Protein AF-A0A498PMX8-F1 (afdb_monomer_lite)

Sequence (158 aa):
MANDIAVDIAVDIARYPTKHMASPCTANPELWFGYPDDDAGDGAAKARAYERSATEARIQCLRRCPLAQQRLCAQRAVKYREEYGVWAGVKLPGGQYRKRAQLAQAHEVLRRIAAGEINARQLPENADLLARSEHDATPVTALVVHLPSAHVGPRSAA

Radius of gyration: 21.98 Å; chains: 1; bounding box: 62×54×72 Å

pLDDT: mean 77.96, std 18.89, range [38.97, 98.69]

Foldseek 3Di:
DVVVVVVVVVVVCVVDVPPCPPQPCVVDVCLFFHDDPPDPDDPVVRVVVNVVSLLVVLLCLQPPPDLVVLLVQLVVCLVVVPQQGAGSSQGHPHPDPVCVVVNVVSNVVSVCSNVVVDHSCPPPVNVVSNVVCVVVDDDDPDDDDDDPDPPPDDDDDD

Structure (mmCIF, N/CA/C/O backbone):
data_AF-A0A498PMX8-F1
#
_entry.id   AF-A0A498PMX8-F1
#
loop_
_atom_site.group_PDB
_atom_site.id
_atom_site.type_symbol
_atom_site.label_atom_id
_atom_site.label_alt_id
_atom_site.label_comp_id
_atom_site.label_asym_id
_atom_site.label_entity_id
_atom_site.label_seq_id
_atom_site.pdbx_PDB_ins_code
_atom_site.Cartn_x
_atom_site.Cartn_y
_atom_site.Cartn_z
_atom_site.occupancy
_atom_site.B_iso_or_equi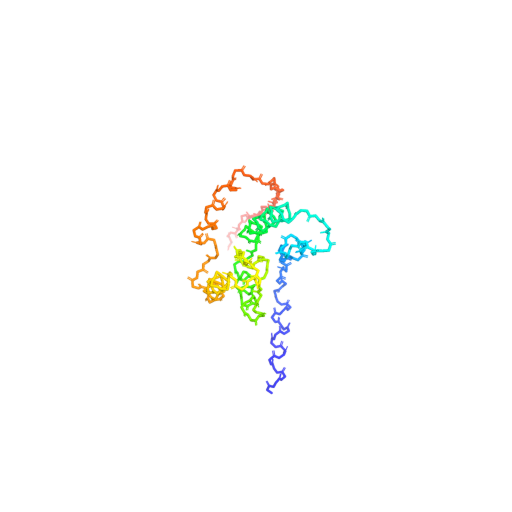v
_atom_site.auth_seq_id
_atom_site.auth_comp_id
_atom_site.auth_asym_id
_atom_site.auth_atom_id
_atom_site.pdbx_PDB_model_num
ATOM 1 N N . MET A 1 1 ? -21.638 -34.896 6.306 1.00 50.09 1 MET A N 1
ATOM 2 C CA . MET A 1 1 ? -20.460 -34.172 6.837 1.00 50.09 1 MET A CA 1
ATOM 3 C C . MET A 1 1 ? -20.085 -32.932 6.024 1.00 50.09 1 MET A C 1
ATOM 5 O O . MET A 1 1 ? -19.723 -31.946 6.637 1.00 50.09 1 MET A O 1
ATOM 9 N N . ALA A 1 2 ? -20.213 -32.910 4.687 1.00 43.31 2 ALA A N 1
ATOM 10 C CA . ALA A 1 2 ? -20.024 -31.674 3.900 1.00 43.31 2 ALA A CA 1
ATOM 11 C C . ALA A 1 2 ? -21.234 -30.709 3.930 1.00 43.31 2 ALA A C 1
ATOM 13 O O . ALA A 1 2 ? -21.091 -29.536 3.608 1.00 43.31 2 ALA A O 1
ATOM 14 N N . ASN A 1 3 ? -22.415 -31.200 4.329 1.00 42.25 3 ASN A N 1
ATOM 15 C CA . ASN A 1 3 ? -23.662 -30.430 4.310 1.00 42.25 3 ASN A CA 1
ATOM 16 C C . ASN A 1 3 ? -23.880 -29.570 5.570 1.00 42.25 3 ASN A C 1
ATOM 18 O O . ASN A 1 3 ? -24.542 -28.547 5.480 1.00 42.25 3 ASN A O 1
ATOM 22 N N . ASP A 1 4 ? -23.298 -29.944 6.716 1.00 38.97 4 ASP A N 1
ATOM 23 C CA . ASP A 1 4 ? -23.459 -29.206 7.983 1.00 38.97 4 ASP A CA 1
ATOM 24 C C . ASP A 1 4 ? -22.653 -27.899 8.012 1.00 38.97 4 ASP A C 1
ATOM 26 O O . ASP A 1 4 ? -23.139 -26.876 8.481 1.00 38.97 4 ASP A O 1
ATOM 30 N N . ILE A 1 5 ? -21.462 -27.884 7.399 1.00 49.38 5 ILE A N 1
ATOM 31 C CA . ILE A 1 5 ? -20.590 -26.695 7.345 1.00 49.38 5 ILE A CA 1
ATOM 32 C C . ILE A 1 5 ? -21.238 -25.564 6.526 1.00 49.38 5 ILE A C 1
ATOM 34 O O . ILE A 1 5 ? -21.093 -24.389 6.852 1.00 49.38 5 ILE A O 1
ATOM 38 N N . ALA A 1 6 ? -21.976 -25.907 5.466 1.00 45.31 6 ALA A N 1
ATOM 39 C CA . ALA A 1 6 ? -22.655 -24.926 4.620 1.00 45.31 6 ALA A CA 1
ATOM 40 C C . ALA A 1 6 ? -23.851 -24.265 5.329 1.00 45.31 6 ALA A C 1
ATOM 42 O O . ALA A 1 6 ? -24.141 -23.094 5.077 1.00 45.31 6 ALA A O 1
ATOM 43 N N . VAL A 1 7 ? -24.520 -24.996 6.226 1.00 53.09 7 VAL A N 1
ATOM 44 C CA . VAL A 1 7 ? -25.658 -24.484 7.000 1.00 53.09 7 VAL A CA 1
ATOM 45 C C . VAL A 1 7 ? -25.173 -23.573 8.130 1.00 53.09 7 VAL A C 1
ATOM 47 O O . VAL A 1 7 ? -25.731 -22.490 8.295 1.00 53.09 7 VAL A O 1
ATOM 50 N N . ASP A 1 8 ? -24.088 -23.929 8.825 1.00 43.44 8 ASP A N 1
ATOM 51 C CA . ASP A 1 8 ? -23.511 -23.079 9.880 1.00 43.44 8 ASP A CA 1
ATOM 52 C C . ASP A 1 8 ? -22.987 -21.734 9.338 1.00 43.44 8 ASP A C 1
ATOM 54 O O . ASP A 1 8 ? -23.242 -20.686 9.934 1.00 43.44 8 ASP A O 1
ATOM 58 N N . ILE A 1 9 ? -22.356 -21.719 8.154 1.00 50.38 9 ILE A N 1
ATOM 59 C CA . ILE A 1 9 ? -21.911 -20.470 7.501 1.00 50.38 9 ILE A CA 1
ATOM 60 C C . ILE A 1 9 ? -23.107 -19.575 7.131 1.00 50.38 9 ILE A C 1
ATOM 62 O O . ILE A 1 9 ? -23.042 -18.352 7.277 1.00 50.38 9 ILE A O 1
ATOM 66 N N . ALA A 1 10 ? -24.210 -20.161 6.660 1.00 45.12 10 ALA A N 1
ATOM 67 C CA . ALA A 1 10 ? -25.400 -19.406 6.272 1.00 45.12 10 ALA A CA 1
ATOM 68 C C . ALA A 1 10 ? -26.137 -18.801 7.483 1.00 45.12 10 ALA A C 1
ATOM 70 O O . ALA A 1 10 ? -26.661 -17.687 7.390 1.00 45.12 10 ALA A O 1
ATOM 71 N N . VAL A 1 11 ? -26.146 -19.499 8.625 1.00 49.88 11 VAL A N 1
ATOM 72 C CA . VAL A 1 11 ? -26.769 -19.017 9.869 1.00 49.88 11 VAL A CA 1
ATOM 73 C C . VAL A 1 11 ? -25.969 -17.864 10.489 1.00 49.88 11 VAL A C 1
ATOM 75 O O . VAL A 1 11 ? -26.577 -16.910 10.984 1.00 49.88 11 VAL A O 1
ATOM 78 N N . ASP A 1 12 ? -24.636 -17.880 10.397 1.00 44.62 12 ASP A N 1
ATOM 79 C CA . ASP A 1 12 ? -23.786 -16.788 10.900 1.00 44.62 12 ASP A CA 1
ATOM 80 C C . ASP A 1 12 ? -23.908 -15.496 10.067 1.00 44.62 12 ASP A C 1
ATOM 82 O O . ASP A 1 12 ? -23.973 -14.394 10.622 1.00 44.62 12 ASP A O 1
ATOM 86 N N . ILE A 1 13 ? -24.040 -15.610 8.737 1.00 50.34 13 ILE A N 1
ATOM 87 C CA . ILE A 1 13 ? -24.264 -14.464 7.829 1.00 50.34 13 ILE A CA 1
ATOM 88 C C . ILE A 1 13 ? -25.607 -13.770 8.117 1.00 50.34 13 ILE A C 1
ATOM 90 O O . ILE A 1 13 ? -25.713 -12.547 8.006 1.00 50.34 13 ILE A O 1
ATOM 94 N N . ALA A 1 14 ? -26.632 -14.526 8.520 1.00 44.16 14 ALA A N 1
ATOM 95 C CA . ALA A 1 14 ? -27.953 -13.985 8.840 1.00 44.16 14 ALA A CA 1
ATOM 96 C C . ALA A 1 14 ? -28.026 -13.320 10.230 1.00 44.16 14 ALA A C 1
ATOM 98 O O . ALA A 1 14 ? -28.903 -12.484 10.460 1.00 44.16 14 ALA A O 1
ATOM 99 N N . ARG A 1 15 ? -27.121 -13.666 11.159 1.00 42.56 15 ARG A N 1
ATOM 100 C CA . ARG A 1 15 ? -27.129 -13.159 12.546 1.00 42.56 15 ARG A CA 1
ATOM 101 C C . ARG A 1 15 ? -26.362 -11.852 12.736 1.00 42.56 15 ARG A C 1
ATOM 103 O O . ARG A 1 15 ? -26.684 -11.093 13.649 1.00 42.56 15 ARG A O 1
ATOM 110 N N . TYR A 1 16 ? -25.406 -11.561 11.858 1.00 45.31 16 TYR A N 1
ATOM 111 C CA . TYR A 1 16 ? -24.669 -10.303 11.842 1.00 45.31 16 TYR A CA 1
ATOM 112 C C . TYR A 1 16 ? -24.620 -9.762 10.414 1.00 45.31 16 TYR A C 1
ATOM 114 O O . TYR A 1 16 ? -23.759 -10.191 9.642 1.00 45.31 16 TYR A O 1
ATOM 122 N N . PRO A 1 17 ? -25.469 -8.781 10.042 1.00 41.47 17 PRO A N 1
ATOM 123 C CA . PRO A 1 17 ? -25.210 -7.989 8.855 1.00 41.47 17 PRO A CA 1
ATOM 124 C C . PRO A 1 17 ? -23.917 -7.226 9.130 1.00 41.47 17 PRO A C 1
ATOM 126 O O . PRO A 1 17 ? -23.913 -6.136 9.707 1.00 41.47 17 PRO A O 1
ATOM 129 N N . THR A 1 18 ? -22.787 -7.836 8.775 1.00 49.69 18 THR A N 1
ATOM 130 C CA . THR A 1 18 ? -21.527 -7.127 8.659 1.00 49.69 18 THR A CA 1
ATOM 131 C C . THR A 1 18 ? -21.825 -6.008 7.687 1.00 49.69 18 THR A C 1
ATOM 133 O O . THR A 1 18 ? -22.063 -6.215 6.500 1.00 49.69 18 THR A O 1
ATOM 136 N N . LYS A 1 19 ? -21.933 -4.796 8.229 1.00 43.22 19 LYS A N 1
ATOM 137 C CA . LYS A 1 19 ? -21.954 -3.580 7.442 1.00 43.22 19 LYS A CA 1
ATOM 138 C C . LYS A 1 19 ? -20.673 -3.673 6.627 1.00 43.22 19 LYS A C 1
ATOM 140 O O . LYS A 1 19 ? -19.595 -3.440 7.173 1.00 43.22 19 LYS A O 1
ATOM 145 N N . HIS A 1 20 ? -20.767 -4.127 5.376 1.00 47.19 20 HIS A N 1
ATOM 146 C CA . HIS A 1 20 ? -19.677 -4.071 4.421 1.00 47.19 20 HIS A CA 1
ATOM 147 C C . HIS A 1 20 ? -19.377 -2.583 4.291 1.00 47.19 20 HIS A C 1
ATOM 149 O O . HIS A 1 20 ? -19.980 -1.875 3.489 1.00 47.19 20 HIS A O 1
ATOM 155 N N . MET A 1 21 ? -18.509 -2.069 5.163 1.00 53.00 21 MET A N 1
ATOM 156 C CA . MET A 1 21 ? -17.870 -0.790 4.953 1.00 53.00 21 MET A CA 1
ATOM 157 C C . MET A 1 21 ? -17.102 -0.999 3.664 1.00 53.00 21 MET A C 1
ATOM 159 O O . MET A 1 21 ? -16.071 -1.674 3.674 1.00 53.00 21 MET A O 1
ATOM 163 N N . ALA A 1 22 ? -17.682 -0.534 2.555 1.00 62.66 22 ALA A N 1
ATOM 164 C CA . ALA A 1 22 ? -17.067 -0.601 1.246 1.00 62.66 22 ALA A CA 1
ATOM 165 C C . ALA A 1 22 ? -15.619 -0.149 1.418 1.00 62.66 22 ALA A C 1
ATOM 167 O O . ALA A 1 22 ? -15.352 0.941 1.935 1.00 62.66 22 ALA A O 1
ATOM 168 N N . SER A 1 23 ? -14.678 -1.041 1.112 1.00 70.81 23 SER A N 1
ATOM 169 C CA . SER A 1 23 ? -13.268 -0.730 1.282 1.00 70.81 23 SER A CA 1
ATOM 170 C C . SER A 1 23 ? -12.966 0.521 0.457 1.00 70.81 23 SER A C 1
ATOM 172 O O . SER A 1 23 ? -13.373 0.566 -0.706 1.00 70.81 23 SER A O 1
ATOM 174 N N . PRO A 1 24 ? -12.273 1.533 1.007 1.00 79.56 24 PRO A N 1
ATOM 175 C CA . PRO A 1 24 ? -12.115 2.827 0.337 1.00 79.56 24 PRO A CA 1
ATOM 176 C C . PRO A 1 24 ? -11.485 2.690 -1.060 1.00 79.56 24 PRO A C 1
ATOM 178 O O . PRO A 1 24 ? -11.807 3.456 -1.961 1.00 79.56 24 PRO A O 1
ATOM 181 N N . CYS A 1 25 ? -10.675 1.647 -1.267 1.00 78.69 25 CYS A N 1
ATOM 182 C CA . CYS A 1 25 ? -10.070 1.295 -2.550 1.00 78.69 25 CYS A CA 1
ATOM 183 C C . CYS A 1 25 ? -11.041 0.870 -3.657 1.00 78.69 25 CYS A C 1
ATOM 185 O O . CYS A 1 25 ? -10.676 0.914 -4.824 1.00 78.69 25 CYS A O 1
ATOM 187 N N . THR A 1 26 ? -12.273 0.489 -3.324 1.00 79.00 26 THR A N 1
ATOM 188 C CA . THR A 1 26 ? -13.287 0.104 -4.323 1.00 79.00 26 THR A CA 1
ATOM 189 C C . THR A 1 26 ? -14.063 1.294 -4.879 1.00 79.00 26 THR A C 1
ATOM 191 O O . THR A 1 26 ? -14.634 1.187 -5.956 1.00 79.00 26 THR A O 1
ATOM 194 N N . ALA A 1 27 ? -14.065 2.433 -4.179 1.00 78.81 27 ALA A N 1
ATOM 195 C CA . ALA A 1 27 ? -14.804 3.622 -4.601 1.00 78.81 27 ALA A CA 1
ATOM 196 C C . ALA A 1 27 ? -14.105 4.403 -5.729 1.00 78.81 27 ALA A C 1
ATOM 198 O O . ALA A 1 27 ? -14.766 5.122 -6.469 1.00 78.81 27 ALA A O 1
ATOM 199 N N . ASN A 1 28 ? -12.780 4.282 -5.853 1.00 75.56 28 ASN A N 1
ATOM 200 C CA . ASN A 1 28 ? -12.001 4.928 -6.910 1.00 75.56 28 ASN A CA 1
ATOM 201 C C . ASN A 1 28 ? -10.722 4.120 -7.198 1.00 75.56 28 ASN A C 1
ATOM 203 O O . ASN A 1 28 ? -9.689 4.452 -6.628 1.00 75.56 28 ASN A O 1
ATOM 207 N N . PRO A 1 29 ? -10.761 3.061 -8.025 1.00 76.94 29 PRO A N 1
ATOM 208 C CA . PRO A 1 29 ? -9.596 2.209 -8.294 1.00 76.94 29 PRO A CA 1
ATOM 209 C C . PRO A 1 29 ? -8.393 2.944 -8.911 1.00 76.94 29 PRO A C 1
ATOM 211 O O . PRO A 1 29 ? -7.253 2.654 -8.545 1.00 76.94 29 PRO A O 1
ATOM 214 N N . GLU A 1 30 ? -8.634 3.938 -9.769 1.00 76.00 30 GLU A N 1
ATOM 215 C CA . GLU A 1 30 ? -7.592 4.722 -10.460 1.00 76.00 30 GLU A CA 1
ATOM 216 C C . GLU A 1 30 ? -6.629 5.409 -9.481 1.00 76.00 30 GLU A C 1
ATOM 218 O O . GLU A 1 30 ? -5.419 5.474 -9.702 1.00 76.00 30 GLU A O 1
ATOM 223 N N . LEU A 1 31 ? -7.145 5.861 -8.332 1.00 81.44 31 LEU A N 1
ATOM 224 C CA . LEU A 1 31 ? -6.333 6.461 -7.272 1.00 81.44 31 LEU A CA 1
ATOM 225 C C . LEU A 1 31 ? -5.293 5.482 -6.692 1.00 81.44 31 LEU A C 1
ATOM 227 O O . LEU A 1 31 ? -4.226 5.904 -6.245 1.00 81.44 31 LEU A O 1
ATOM 231 N N . TRP A 1 32 ? -5.603 4.184 -6.673 1.00 80.06 32 TRP A N 1
ATOM 232 C CA . TRP A 1 32 ? -4.838 3.161 -5.953 1.00 80.06 32 TRP A CA 1
ATOM 233 C C . TRP A 1 32 ? -3.860 2.414 -6.844 1.00 80.06 32 TRP A C 1
ATOM 235 O O . TRP A 1 32 ? -2.812 1.988 -6.353 1.00 80.06 32 TRP A O 1
ATOM 245 N N . PHE A 1 33 ? -4.198 2.257 -8.123 1.00 70.75 33 PHE A N 1
ATOM 246 C CA . PHE A 1 33 ? -3.436 1.447 -9.074 1.00 70.75 33 PHE A CA 1
ATOM 247 C C . PHE A 1 33 ? -2.759 2.280 -10.172 1.00 70.75 33 PHE A C 1
ATOM 249 O O . PHE A 1 33 ? -1.861 1.771 -10.838 1.00 70.75 33 PHE A O 1
ATOM 256 N N . GLY A 1 34 ? -3.062 3.582 -10.241 1.00 65.56 34 GLY A N 1
ATOM 257 C CA . GLY A 1 34 ? -2.447 4.522 -11.174 1.00 65.56 34 GLY A CA 1
ATOM 258 C C . GLY A 1 34 ? -3.154 4.566 -12.527 1.00 65.56 34 GLY A C 1
ATOM 259 O O . GLY A 1 34 ? -3.939 3.686 -12.855 1.00 65.56 34 GLY A O 1
ATOM 260 N N . TYR A 1 35 ? -2.851 5.622 -13.286 1.00 56.97 35 TYR A N 1
ATOM 261 C CA . TYR A 1 35 ? -3.380 5.856 -14.628 1.00 56.97 35 TYR A CA 1
ATOM 262 C C . TYR A 1 35 ? -2.833 4.826 -15.630 1.00 56.97 35 TYR A C 1
ATOM 264 O O . TYR A 1 35 ? -1.650 4.472 -15.534 1.00 56.97 35 TYR A O 1
ATOM 272 N N . PRO A 1 36 ? -3.640 4.393 -16.614 1.00 54.06 36 PRO A N 1
ATOM 273 C CA . PRO A 1 36 ? -3.144 3.617 -17.740 1.00 54.06 36 PRO A CA 1
ATOM 274 C C . PRO A 1 36 ? -2.063 4.417 -18.501 1.00 54.06 36 PRO A C 1
ATOM 276 O O . PRO A 1 36 ? -2.055 5.647 -18.541 1.00 54.06 36 PRO A O 1
ATOM 279 N N . ASP A 1 37 ? -1.039 3.712 -18.991 1.00 55.75 37 ASP A N 1
ATOM 280 C CA . ASP A 1 37 ? 0.202 4.314 -19.515 1.00 55.75 37 ASP A CA 1
ATOM 281 C C . ASP A 1 37 ? 0.069 4.836 -20.964 1.00 55.75 37 ASP A C 1
ATOM 283 O O . ASP A 1 37 ? 1.057 5.184 -21.610 1.00 55.75 37 ASP A O 1
ATOM 287 N N . ASP A 1 38 ? -1.153 4.899 -21.483 1.00 57.25 38 ASP A N 1
ATOM 288 C CA . ASP A 1 38 ? -1.517 5.181 -22.873 1.00 57.25 38 ASP A CA 1
ATOM 289 C C . ASP A 1 38 ? -1.525 6.672 -23.251 1.00 57.25 38 ASP A C 1
ATOM 291 O O . ASP A 1 38 ? -1.586 7.007 -24.435 1.00 57.25 38 ASP A O 1
ATOM 295 N N . ASP A 1 39 ? -1.329 7.578 -22.294 1.00 56.59 39 ASP A N 1
ATOM 296 C CA . ASP A 1 39 ? -1.173 9.002 -22.595 1.00 56.59 39 ASP A CA 1
ATOM 297 C C . ASP A 1 39 ? 0.276 9.349 -22.979 1.00 56.59 39 ASP A C 1
ATOM 299 O O . ASP A 1 39 ? 1.218 9.044 -22.248 1.00 56.59 39 ASP A O 1
ATOM 303 N N . ALA A 1 40 ? 0.491 10.080 -24.077 1.00 60.34 40 ALA A N 1
ATOM 304 C CA . ALA A 1 40 ? 1.809 10.539 -24.558 1.00 60.34 40 ALA A CA 1
ATOM 305 C C . ALA A 1 40 ? 2.488 11.618 -23.667 1.00 60.34 40 ALA A C 1
ATOM 307 O O . ALA A 1 40 ? 3.269 12.442 -24.144 1.00 60.34 40 ALA A O 1
ATOM 308 N N . GLY A 1 41 ? 2.158 11.662 -22.375 1.00 65.12 41 GLY A N 1
ATOM 309 C CA . GLY A 1 41 ? 2.636 12.659 -21.421 1.00 65.12 41 GLY A CA 1
ATOM 310 C C . GLY A 1 41 ? 4.094 12.466 -20.993 1.00 65.12 41 GLY A C 1
ATOM 311 O O . GLY A 1 41 ? 4.621 11.354 -20.981 1.00 65.12 41 GLY A O 1
ATOM 312 N N . ASP A 1 42 ? 4.729 13.565 -20.573 1.00 78.94 42 ASP A N 1
ATOM 313 C CA . ASP A 1 42 ? 6.071 13.566 -19.980 1.00 78.94 42 ASP A CA 1
ATOM 314 C C . ASP A 1 42 ? 6.164 12.576 -18.803 1.00 78.94 42 ASP A C 1
ATOM 316 O O . ASP A 1 42 ? 5.428 12.670 -17.813 1.00 78.94 42 ASP A O 1
ATOM 320 N N . GLY A 1 43 ? 7.112 11.639 -18.890 1.00 74.38 43 GLY A N 1
ATOM 321 C CA . GLY A 1 43 ? 7.332 10.605 -17.881 1.00 74.38 43 GLY A CA 1
ATOM 322 C C . GLY A 1 43 ? 7.632 11.164 -16.487 1.00 74.38 43 GLY A C 1
ATOM 323 O O . GLY A 1 43 ? 7.256 10.547 -15.486 1.00 74.38 43 GLY A O 1
ATOM 324 N N . ALA A 1 44 ? 8.242 12.350 -16.384 1.00 80.38 44 ALA A N 1
ATOM 325 C CA . ALA A 1 44 ? 8.468 12.992 -15.090 1.00 80.38 44 ALA A CA 1
ATOM 326 C C . ALA A 1 44 ? 7.165 13.544 -14.489 1.00 80.38 44 ALA A C 1
ATOM 328 O O . ALA A 1 44 ? 6.929 13.407 -13.284 1.00 80.38 44 ALA A O 1
ATOM 329 N N . ALA A 1 45 ? 6.293 14.138 -15.308 1.00 80.69 45 ALA A N 1
ATOM 330 C CA . ALA A 1 45 ? 4.961 14.559 -14.882 1.00 80.69 45 ALA A CA 1
ATOM 331 C C . ALA A 1 45 ? 4.106 13.364 -14.424 1.00 80.69 45 ALA A C 1
ATOM 333 O O . ALA A 1 45 ? 3.531 13.420 -13.330 1.00 80.69 45 ALA A O 1
ATOM 334 N N . LYS A 1 46 ? 4.111 12.261 -15.185 1.00 75.50 46 LYS A N 1
ATOM 335 C CA . LYS A 1 46 ? 3.441 11.000 -14.815 1.00 75.50 46 LYS A CA 1
ATOM 336 C C . LYS A 1 46 ? 3.951 10.448 -13.483 1.00 75.50 46 LYS A C 1
ATOM 338 O O . LYS A 1 46 ? 3.156 10.123 -12.603 1.00 75.50 46 LYS A O 1
ATOM 343 N N . ALA A 1 47 ? 5.270 10.416 -13.283 1.00 79.94 47 ALA A N 1
ATOM 344 C CA . ALA A 1 47 ? 5.861 9.943 -12.032 1.00 79.94 47 ALA A CA 1
ATOM 345 C C . ALA A 1 47 ? 5.404 10.780 -10.825 1.00 79.94 47 ALA A C 1
ATOM 347 O O . ALA A 1 47 ? 5.013 10.220 -9.802 1.00 79.94 47 ALA A O 1
ATOM 348 N N . ARG A 1 48 ? 5.382 12.117 -10.943 1.00 83.81 48 ARG A N 1
ATOM 349 C CA . ARG A 1 48 ? 4.878 12.994 -9.867 1.00 83.81 48 ARG A CA 1
ATOM 350 C C . ARG A 1 48 ? 3.390 12.777 -9.595 1.00 83.81 48 ARG A C 1
ATOM 352 O O . ARG A 1 48 ? 2.988 12.799 -8.435 1.00 83.81 48 ARG A O 1
ATOM 359 N N . ALA A 1 49 ? 2.582 12.579 -10.637 1.00 82.38 49 ALA A N 1
ATOM 360 C CA . ALA A 1 49 ? 1.164 12.270 -10.480 1.00 82.38 49 ALA A CA 1
ATOM 361 C C . ALA A 1 49 ? 0.973 10.950 -9.718 1.00 82.38 49 ALA A C 1
ATOM 363 O O . ALA A 1 49 ? 0.270 10.937 -8.710 1.00 82.38 49 ALA A O 1
ATOM 364 N N . TYR A 1 50 ? 1.695 9.894 -10.104 1.00 81.88 50 TYR A N 1
ATOM 365 C CA . TYR A 1 50 ? 1.673 8.609 -9.402 1.00 81.88 50 TYR A CA 1
ATOM 366 C C . TYR A 1 50 ? 2.123 8.722 -7.939 1.00 81.88 50 TYR A C 1
ATOM 368 O O . TYR A 1 50 ? 1.520 8.113 -7.056 1.00 81.88 50 TYR A O 1
ATOM 376 N N . GLU A 1 51 ? 3.162 9.510 -7.644 1.00 87.06 51 GLU A N 1
ATOM 377 C CA . GLU A 1 51 ? 3.583 9.754 -6.258 1.00 87.06 51 GLU A CA 1
ATOM 378 C C . GLU A 1 51 ? 2.492 10.439 -5.426 1.00 87.06 51 GLU A C 1
ATOM 380 O O . GLU A 1 51 ? 2.234 10.015 -4.294 1.00 87.06 51 GLU A O 1
ATOM 385 N N . ARG A 1 52 ? 1.807 11.447 -5.981 1.00 88.38 52 ARG A N 1
ATOM 386 C CA . ARG A 1 52 ? 0.690 12.116 -5.295 1.00 88.38 52 ARG A CA 1
ATOM 387 C C . ARG A 1 52 ? -0.482 11.166 -5.063 1.00 88.38 52 ARG A C 1
ATOM 389 O O . ARG A 1 52 ? -0.917 11.032 -3.922 1.00 88.38 52 ARG A O 1
ATOM 396 N N . SER A 1 53 ? -0.928 10.457 -6.100 1.00 87.62 53 SER A N 1
ATOM 397 C CA . SER A 1 53 ? -2.034 9.496 -6.005 1.00 87.62 53 SER A CA 1
ATOM 398 C C . SER A 1 53 ? -1.736 8.385 -5.001 1.00 87.62 53 SER A C 1
ATOM 400 O O . SER A 1 53 ? -2.555 8.099 -4.132 1.00 87.62 53 SER A O 1
ATOM 402 N N . ALA A 1 54 ? -0.525 7.822 -5.030 1.00 89.62 54 ALA A N 1
ATOM 403 C CA . ALA A 1 54 ? -0.125 6.797 -4.072 1.00 89.62 54 ALA A CA 1
ATOM 404 C C . ALA A 1 54 ? -0.066 7.333 -2.631 1.00 89.62 54 ALA A C 1
ATOM 406 O O . ALA A 1 54 ? -0.409 6.619 -1.689 1.00 89.62 54 ALA A O 1
ATOM 407 N N . THR A 1 55 ? 0.352 8.586 -2.438 1.00 91.62 55 THR A N 1
ATOM 408 C CA . THR A 1 55 ? 0.353 9.227 -1.115 1.00 91.62 55 THR A CA 1
ATOM 409 C C . THR A 1 55 ? -1.072 9.387 -0.587 1.00 91.62 55 THR A C 1
ATOM 411 O O . THR A 1 55 ? -1.358 9.000 0.548 1.00 91.62 55 THR A O 1
ATOM 414 N N . GLU A 1 56 ? -1.987 9.873 -1.423 1.00 91.19 56 GLU A N 1
ATOM 415 C CA . GLU A 1 56 ? -3.395 10.025 -1.063 1.00 91.19 56 GLU A CA 1
ATOM 416 C C . GLU A 1 56 ? -4.067 8.669 -0.780 1.00 91.19 56 GLU A C 1
ATOM 418 O O . GLU A 1 56 ? -4.699 8.499 0.268 1.00 91.19 56 GLU A O 1
ATOM 423 N N . ALA A 1 57 ? -3.858 7.667 -1.639 1.00 91.81 57 ALA A N 1
ATOM 424 C CA . ALA A 1 57 ? -4.341 6.302 -1.429 1.00 91.81 57 ALA A CA 1
ATOM 425 C C . ALA A 1 57 ? -3.858 5.719 -0.090 1.00 91.81 57 ALA A C 1
ATOM 427 O O . ALA A 1 57 ? -4.643 5.129 0.660 1.00 91.81 57 ALA A O 1
ATOM 428 N N . ARG A 1 58 ? -2.580 5.927 0.266 1.00 93.44 58 ARG A N 1
ATOM 429 C CA . ARG A 1 58 ? -2.033 5.493 1.563 1.00 93.44 58 ARG A CA 1
ATOM 430 C C . ARG A 1 58 ? -2.751 6.161 2.728 1.00 93.44 58 ARG A C 1
ATOM 432 O O . ARG A 1 58 ? -3.187 5.452 3.634 1.00 93.44 58 ARG A O 1
ATOM 439 N N . ILE A 1 59 ? -2.938 7.482 2.698 1.00 92.88 59 ILE A N 1
ATOM 440 C CA . ILE A 1 59 ? -3.662 8.208 3.756 1.00 92.88 59 ILE A CA 1
ATOM 441 C C . ILE A 1 59 ? -5.085 7.655 3.906 1.00 92.88 59 ILE A C 1
ATOM 443 O O . ILE A 1 59 ? -5.512 7.339 5.022 1.00 92.88 59 ILE A O 1
ATOM 447 N N . GLN A 1 60 ? -5.807 7.477 2.795 1.00 91.50 60 GLN A N 1
ATOM 448 C CA . GLN A 1 60 ? -7.164 6.929 2.818 1.00 91.50 60 GLN A CA 1
ATOM 449 C C . GLN A 1 60 ? -7.192 5.499 3.375 1.00 91.50 60 GLN A C 1
ATOM 451 O O . GLN A 1 60 ? -8.045 5.184 4.210 1.00 91.50 60 GLN A O 1
ATOM 456 N N . CYS A 1 61 ? -6.239 4.646 2.988 1.00 92.81 61 CYS A N 1
ATOM 457 C CA . CYS A 1 61 ? -6.103 3.294 3.527 1.00 92.81 61 CYS A CA 1
ATOM 458 C C . CYS A 1 61 ? -5.923 3.311 5.043 1.00 92.81 61 CYS A C 1
ATOM 460 O O . CYS A 1 61 ? -6.662 2.649 5.774 1.00 92.81 61 CYS A O 1
ATOM 462 N N . LEU A 1 62 ? -4.950 4.088 5.515 1.00 93.38 62 LEU A N 1
ATOM 463 C CA . LEU A 1 62 ? -4.556 4.118 6.916 1.00 93.38 62 LEU A CA 1
ATOM 464 C C . LEU A 1 62 ? -5.666 4.688 7.801 1.00 93.38 62 LEU A C 1
ATOM 466 O O . LEU A 1 62 ? -5.891 4.161 8.893 1.00 93.38 62 LEU A O 1
ATOM 470 N N . ARG A 1 63 ? -6.390 5.711 7.333 1.00 91.75 63 ARG A N 1
ATOM 471 C CA . ARG A 1 63 ? -7.452 6.373 8.108 1.00 91.75 63 ARG A CA 1
ATOM 472 C C . ARG A 1 63 ? -8.798 5.656 8.047 1.00 91.75 63 ARG A C 1
ATOM 474 O O . ARG A 1 63 ? -9.497 5.627 9.054 1.00 91.75 63 ARG A O 1
ATOM 481 N N . ARG A 1 64 ? -9.174 5.088 6.896 1.00 89.94 64 ARG A N 1
ATOM 482 C CA . ARG A 1 64 ? -10.557 4.632 6.645 1.00 89.94 64 ARG A CA 1
ATOM 483 C C . ARG A 1 64 ? -10.719 3.118 6.543 1.00 89.94 64 ARG A C 1
ATOM 485 O O . ARG A 1 64 ? -11.823 2.623 6.746 1.00 89.94 64 ARG A O 1
ATOM 492 N N . CYS A 1 65 ? -9.661 2.371 6.230 1.00 91.00 65 CYS A N 1
ATOM 493 C CA . CYS A 1 65 ? -9.761 0.920 6.088 1.00 91.00 65 CYS A CA 1
ATOM 494 C C . CYS A 1 65 ? -9.680 0.230 7.466 1.00 91.00 65 CYS A C 1
ATOM 496 O O . CYS A 1 65 ? -8.726 0.494 8.207 1.00 91.00 65 CYS A O 1
ATOM 498 N N . PRO A 1 66 ? -10.622 -0.669 7.819 1.00 91.62 66 PRO A N 1
ATOM 499 C CA . PRO A 1 66 ? -10.522 -1.478 9.033 1.00 91.62 66 PRO A CA 1
ATOM 500 C C . PRO A 1 66 ? -9.232 -2.311 9.062 1.00 91.62 66 PRO A C 1
ATOM 502 O O . PRO A 1 66 ? -8.809 -2.839 8.034 1.00 91.62 66 PRO A O 1
ATOM 505 N N . LEU A 1 67 ? -8.628 -2.503 10.241 1.00 91.75 67 LEU A N 1
ATOM 506 C CA . LEU A 1 67 ? -7.361 -3.245 10.364 1.00 91.75 67 LEU A CA 1
ATOM 507 C C . LEU A 1 67 ? -7.471 -4.689 9.855 1.00 91.75 67 LEU A C 1
ATOM 509 O O . LEU A 1 67 ? -6.576 -5.162 9.162 1.00 91.75 67 LEU A O 1
ATOM 513 N N . ALA A 1 68 ? -8.589 -5.370 10.124 1.00 92.75 68 ALA A N 1
ATOM 514 C CA . ALA A 1 68 ? -8.842 -6.709 9.591 1.00 92.75 68 ALA A CA 1
ATOM 515 C C . ALA A 1 68 ? -8.838 -6.726 8.048 1.00 92.75 68 ALA A C 1
ATOM 517 O O . ALA A 1 68 ? -8.239 -7.609 7.436 1.00 92.75 68 ALA A O 1
ATOM 518 N N . GLN A 1 69 ? -9.418 -5.702 7.415 1.00 92.94 69 GLN A N 1
ATOM 519 C CA . GLN A 1 69 ? -9.431 -5.566 5.959 1.00 92.94 69 GLN A CA 1
ATOM 520 C C . GLN A 1 69 ? -8.034 -5.262 5.398 1.00 92.94 69 GLN A C 1
ATOM 522 O O . GLN A 1 69 ? -7.683 -5.771 4.334 1.00 92.94 69 GLN A O 1
ATOM 527 N N . GLN A 1 70 ? -7.204 -4.489 6.109 1.00 95.12 70 GLN A N 1
ATOM 528 C CA . GLN A 1 70 ? -5.806 -4.261 5.720 1.00 95.12 70 GLN A CA 1
ATOM 529 C C . GLN A 1 70 ? -4.997 -5.567 5.721 1.00 95.12 70 GLN A C 1
ATOM 531 O O . GLN A 1 70 ? -4.243 -5.813 4.782 1.00 95.12 70 GLN A O 1
ATOM 536 N N . ARG A 1 71 ? -5.207 -6.450 6.707 1.00 96.81 71 ARG A N 1
ATOM 537 C CA . ARG A 1 71 ? -4.552 -7.773 6.753 1.00 96.81 71 ARG A CA 1
ATOM 538 C C . ARG A 1 71 ? -4.944 -8.639 5.555 1.00 96.81 71 ARG A C 1
ATOM 540 O O . ARG A 1 71 ? -4.069 -9.187 4.889 1.00 96.81 71 ARG A O 1
ATOM 547 N N . LEU A 1 72 ? -6.237 -8.699 5.226 1.00 96.00 72 LEU A N 1
ATOM 548 C CA . LEU A 1 72 ? -6.732 -9.412 4.039 1.00 96.00 72 LEU A CA 1
ATOM 549 C C . LEU A 1 72 ? -6.184 -8.814 2.734 1.00 96.00 72 LEU A C 1
ATOM 551 O O . LEU A 1 72 ? -5.816 -9.546 1.816 1.00 96.00 72 LEU A O 1
ATOM 555 N N . CYS A 1 73 ? -6.105 -7.485 2.646 1.00 95.06 73 CYS A N 1
ATOM 556 C CA . CYS A 1 73 ? -5.520 -6.783 1.506 1.00 95.06 73 CYS A CA 1
ATOM 557 C C . CYS A 1 73 ? -4.040 -7.156 1.320 1.00 95.06 73 CYS A C 1
ATOM 559 O O . CYS A 1 73 ? -3.635 -7.496 0.210 1.00 95.06 73 CYS A O 1
ATOM 561 N N . ALA A 1 74 ? -3.262 -7.194 2.405 1.00 97.69 74 ALA A N 1
ATOM 562 C CA . ALA A 1 74 ? -1.858 -7.588 2.359 1.00 97.69 74 ALA A CA 1
ATOM 563 C C . ALA A 1 74 ? -1.667 -9.056 1.937 1.00 97.69 74 ALA A C 1
ATOM 565 O O . ALA A 1 74 ? -0.804 -9.356 1.113 1.00 97.69 74 ALA A O 1
ATOM 566 N N . GLN A 1 75 ? -2.521 -9.966 2.424 1.00 97.69 75 GLN A N 1
ATOM 567 C CA . GLN A 1 75 ? -2.517 -11.372 1.995 1.00 97.69 75 GLN A CA 1
ATOM 568 C C . GLN A 1 75 ? -2.749 -11.507 0.488 1.00 97.69 75 GLN A C 1
ATOM 570 O O . GLN A 1 75 ? -2.046 -12.266 -0.178 1.00 97.69 75 GLN A O 1
ATOM 575 N N . ARG A 1 76 ? -3.716 -10.759 -0.062 1.00 96.38 76 ARG A N 1
ATOM 576 C CA . ARG A 1 76 ? -4.007 -10.759 -1.504 1.00 96.38 76 ARG A CA 1
ATOM 577 C C . ARG A 1 76 ? -2.817 -10.254 -2.314 1.00 96.38 76 ARG A C 1
ATOM 579 O O . ARG A 1 76 ? -2.431 -10.928 -3.262 1.00 96.38 76 ARG A O 1
ATOM 586 N N . ALA A 1 77 ? -2.201 -9.149 -1.894 1.00 96.00 77 ALA A N 1
ATOM 587 C CA . ALA A 1 77 ? -1.040 -8.581 -2.575 1.00 96.00 77 ALA A CA 1
ATOM 588 C C . ALA A 1 77 ? 0.123 -9.580 -2.680 1.00 96.00 77 ALA A C 1
ATOM 590 O O . ALA A 1 77 ? 0.696 -9.773 -3.751 1.00 96.00 77 ALA A O 1
ATOM 591 N N . VAL A 1 78 ? 0.432 -10.274 -1.579 1.00 97.38 78 VAL A N 1
ATOM 592 C CA . VAL A 1 78 ? 1.483 -11.304 -1.554 1.00 97.38 78 VAL A CA 1
ATOM 593 C C . VAL A 1 78 ? 1.089 -12.517 -2.398 1.00 97.38 78 VAL A C 1
ATOM 595 O O . VAL A 1 78 ? 1.912 -13.026 -3.159 1.00 97.38 78 VAL A O 1
ATOM 598 N N . LYS A 1 79 ? -0.164 -12.979 -2.292 1.00 97.25 79 LYS A N 1
ATOM 599 C CA . LYS A 1 79 ? -0.670 -14.144 -3.034 1.00 97.25 79 LYS A CA 1
ATOM 600 C C . LYS A 1 79 ? -0.576 -13.940 -4.546 1.00 97.25 79 LYS A C 1
ATOM 602 O O . LYS A 1 79 ? -0.143 -14.852 -5.246 1.00 97.25 79 LYS A O 1
ATOM 607 N N . TYR A 1 80 ? -0.975 -12.767 -5.029 1.00 96.38 80 TYR A N 1
ATOM 608 C CA . TYR A 1 80 ? -0.976 -12.441 -6.456 1.00 96.38 80 TYR A CA 1
ATOM 609 C C . TYR A 1 80 ? 0.335 -11.820 -6.942 1.00 96.38 80 TYR A C 1
ATOM 611 O O . TYR A 1 80 ? 0.476 -11.566 -8.131 1.00 96.38 80 TYR A O 1
ATOM 619 N N . ARG A 1 81 ? 1.322 -11.659 -6.048 1.00 94.81 81 ARG A N 1
ATOM 620 C CA . ARG A 1 81 ? 2.632 -11.062 -6.345 1.00 94.81 81 ARG A CA 1
ATOM 621 C C . ARG A 1 81 ? 2.503 -9.691 -7.002 1.00 94.81 81 ARG A C 1
ATOM 623 O O . ARG A 1 81 ? 3.221 -9.382 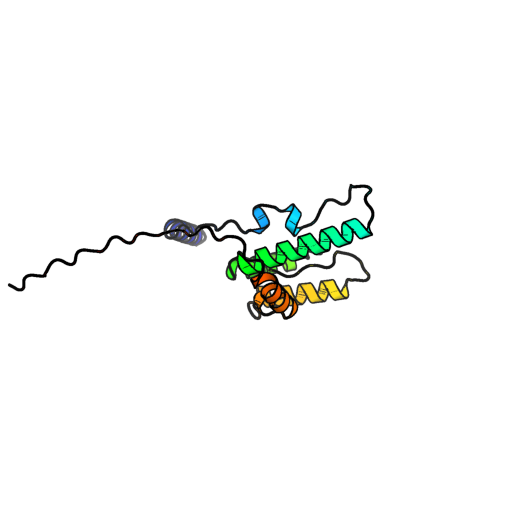-7.944 1.00 94.81 81 ARG A O 1
ATOM 630 N N . GLU A 1 82 ? 1.591 -8.885 -6.477 1.00 94.88 82 GLU A N 1
ATOM 631 C CA . GLU A 1 82 ? 1.305 -7.554 -7.000 1.00 94.88 82 GLU A CA 1
ATOM 632 C C . GLU A 1 82 ? 2.578 -6.715 -7.042 1.00 94.88 82 GLU A C 1
ATOM 634 O O . GLU A 1 82 ? 3.358 -6.728 -6.093 1.00 94.88 82 GLU A O 1
ATOM 639 N N . GLU A 1 83 ? 2.805 -5.977 -8.121 1.00 93.69 83 GLU A N 1
ATOM 640 C CA . GLU A 1 83 ? 4.024 -5.170 -8.276 1.00 93.69 83 GLU A CA 1
ATOM 641 C C . GLU A 1 83 ? 3.742 -3.665 -8.226 1.00 93.69 83 GLU A C 1
ATOM 643 O O . GLU A 1 83 ? 4.660 -2.865 -8.033 1.00 93.69 83 GLU A O 1
ATOM 648 N N . TYR A 1 84 ? 2.472 -3.281 -8.363 1.00 90.62 84 TYR A N 1
ATOM 649 C CA . TYR A 1 84 ? 2.020 -1.907 -8.563 1.00 90.62 84 TYR A CA 1
ATOM 650 C C . TYR A 1 84 ? 0.949 -1.496 -7.549 1.00 90.62 84 TYR A C 1
ATOM 652 O O . TYR A 1 84 ? 0.258 -2.325 -6.951 1.00 90.62 84 TYR A O 1
ATOM 660 N N . GLY A 1 85 ? 0.799 -0.182 -7.382 1.00 91.50 85 GLY A N 1
ATOM 661 C CA . GLY A 1 85 ? -0.255 0.421 -6.578 1.00 91.50 85 GLY A CA 1
ATOM 662 C C . GLY A 1 85 ? 0.003 0.417 -5.072 1.00 91.50 85 GLY A C 1
ATOM 663 O O . GLY A 1 85 ? 1.128 0.218 -4.598 1.00 91.50 85 GLY A O 1
ATOM 664 N N . VAL A 1 86 ? -1.058 0.689 -4.311 1.00 94.88 86 VAL A N 1
ATOM 665 C CA . VAL A 1 86 ? -1.035 0.762 -2.844 1.00 94.88 86 VAL A CA 1
ATOM 666 C C . VAL A 1 86 ? -1.861 -0.363 -2.233 1.00 94.88 86 VAL A C 1
ATOM 668 O O . VAL A 1 86 ? -3.074 -0.438 -2.417 1.00 94.88 86 VAL A O 1
ATOM 671 N N . TRP A 1 87 ? -1.212 -1.188 -1.415 1.00 95.12 87 TRP A N 1
ATOM 672 C CA . TRP A 1 87 ? -1.811 -2.346 -0.758 1.00 95.12 87 TRP A CA 1
ATOM 673 C C . TRP A 1 87 ? -1.609 -2.252 0.744 1.00 95.12 87 TRP A C 1
ATOM 675 O O . TRP A 1 87 ? -0.486 -2.099 1.208 1.00 95.12 87 TRP A O 1
ATOM 685 N N . ALA A 1 88 ? -2.693 -2.318 1.520 1.00 95.88 88 ALA A N 1
ATOM 686 C CA . ALA A 1 88 ? -2.646 -2.228 2.983 1.00 95.88 88 ALA A CA 1
ATOM 687 C C . ALA A 1 88 ? -1.805 -1.041 3.520 1.00 95.88 88 ALA A C 1
ATOM 689 O O . ALA A 1 88 ? -1.169 -1.147 4.561 1.00 95.88 88 ALA A O 1
ATOM 690 N N . GLY A 1 89 ? -1.782 0.092 2.805 1.00 95.06 89 GLY A N 1
ATOM 691 C CA . GLY A 1 89 ? -0.990 1.275 3.168 1.00 95.06 89 GLY A CA 1
ATOM 692 C C . GLY A 1 89 ? 0.490 1.218 2.762 1.00 95.06 89 GLY A C 1
ATOM 693 O O . GLY A 1 89 ? 1.240 2.136 3.091 1.00 95.06 89 GLY A O 1
ATOM 694 N N . VAL A 1 90 ? 0.910 0.184 2.031 1.00 96.19 90 VAL A N 1
ATOM 695 C CA . VAL A 1 90 ? 2.253 0.016 1.460 1.00 96.19 90 VAL A CA 1
ATOM 696 C C . VAL A 1 90 ? 2.199 0.320 -0.034 1.00 96.19 90 VAL A C 1
ATOM 698 O O . VAL A 1 90 ? 1.403 -0.266 -0.764 1.00 96.19 90 VAL A O 1
ATOM 701 N N . LYS A 1 91 ? 3.048 1.236 -0.502 1.00 94.81 91 LYS A N 1
ATOM 702 C CA . LYS A 1 91 ? 3.208 1.526 -1.931 1.00 94.81 91 LYS A CA 1
ATOM 703 C C . LYS A 1 91 ? 4.200 0.549 -2.553 1.00 94.81 91 LYS A C 1
ATOM 705 O O . LYS A 1 91 ? 5.308 0.391 -2.041 1.00 94.81 91 LYS A O 1
ATOM 710 N N . LEU A 1 92 ? 3.834 -0.027 -3.691 1.00 93.75 92 LEU A N 1
ATOM 711 C CA . LEU A 1 92 ? 4.706 -0.901 -4.460 1.00 93.75 92 LEU A CA 1
ATOM 712 C C . LEU A 1 92 ? 5.481 -0.116 -5.540 1.00 93.75 92 LEU A C 1
ATOM 714 O O . LEU A 1 92 ? 4.941 0.821 -6.144 1.00 93.75 92 LEU A O 1
ATOM 718 N N . PRO A 1 93 ? 6.767 -0.450 -5.769 1.00 90.50 93 PRO A N 1
ATOM 719 C CA . PRO A 1 93 ? 7.656 0.334 -6.629 1.00 90.50 93 PRO A CA 1
ATOM 720 C C . PRO A 1 93 ? 7.507 0.072 -8.141 1.00 90.50 93 PRO A C 1
ATOM 722 O O . PRO A 1 93 ? 8.176 0.766 -8.919 1.00 90.50 93 PRO A O 1
ATOM 725 N N . GLY A 1 94 ? 6.675 -0.892 -8.553 1.00 88.31 94 GLY A N 1
ATOM 726 C CA . GLY A 1 94 ? 6.516 -1.362 -9.935 1.00 88.31 94 GLY A CA 1
ATOM 727 C C . GLY A 1 94 ? 7.472 -2.502 -10.317 1.00 88.31 94 GLY A C 1
ATOM 728 O O . GLY A 1 94 ? 8.494 -2.718 -9.660 1.00 88.31 94 GLY A O 1
ATOM 729 N N . GLY A 1 95 ? 7.189 -3.175 -11.437 1.00 85.12 95 GLY A N 1
ATOM 730 C CA . GLY A 1 95 ? 7.939 -4.325 -11.976 1.00 85.12 95 GLY A CA 1
ATOM 731 C C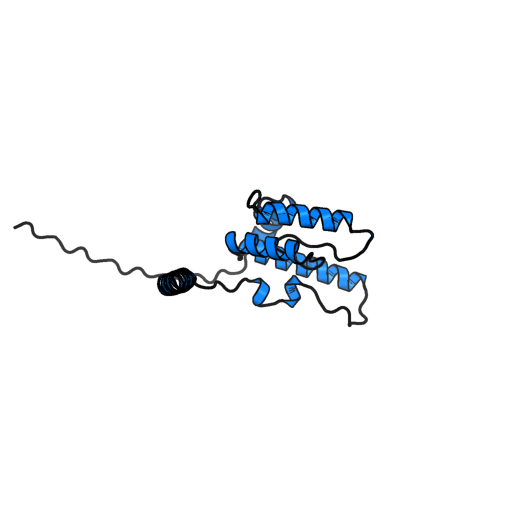 . GLY A 1 95 ? 9.303 -4.009 -12.611 1.00 85.12 95 GLY A C 1
ATOM 732 O O . GLY A 1 95 ? 9.852 -4.799 -13.377 1.00 85.12 95 GLY A O 1
ATOM 733 N N . GLN A 1 96 ? 9.896 -2.840 -12.335 1.00 86.00 96 GLN A N 1
ATOM 734 C CA . GLN A 1 96 ? 11.209 -2.494 -12.892 1.00 86.00 96 GLN A CA 1
ATOM 735 C C . GLN A 1 96 ? 12.302 -3.383 -12.277 1.00 86.00 96 GLN A C 1
ATOM 737 O O . GLN A 1 96 ? 12.529 -3.334 -11.069 1.00 86.00 96 GLN A O 1
ATOM 742 N N . TYR A 1 97 ? 13.076 -4.099 -13.103 1.00 87.12 97 TYR A N 1
ATOM 743 C CA . TYR A 1 97 ? 14.125 -5.027 -12.637 1.00 87.12 97 TYR A CA 1
ATOM 744 C C . TYR A 1 97 ? 15.133 -4.404 -11.653 1.00 87.12 97 TYR A C 1
ATOM 746 O O . TYR A 1 97 ? 15.550 -5.046 -10.685 1.00 87.12 97 TYR A O 1
ATOM 754 N N . ARG A 1 98 ? 15.497 -3.130 -11.858 1.00 92.12 98 ARG A N 1
ATOM 755 C CA . ARG A 1 98 ? 16.390 -2.373 -10.958 1.00 92.12 98 ARG A CA 1
ATOM 756 C C . ARG A 1 98 ? 15.804 -2.136 -9.559 1.00 92.12 98 ARG A C 1
ATOM 758 O O . ARG A 1 98 ? 16.555 -1.887 -8.624 1.00 92.12 98 ARG A O 1
ATOM 765 N N . LYS A 1 99 ? 14.479 -2.218 -9.407 1.00 91.75 99 LYS A N 1
ATOM 766 C CA . LYS A 1 99 ? 13.749 -2.050 -8.143 1.00 91.75 99 LYS A CA 1
ATOM 767 C C . LYS A 1 99 ? 13.298 -3.379 -7.525 1.00 91.75 99 LYS A C 1
ATOM 769 O O . LYS A 1 99 ? 12.620 -3.355 -6.503 1.00 91.75 99 LYS A O 1
ATOM 774 N N . ARG A 1 100 ? 13.709 -4.538 -8.060 1.00 94.12 100 ARG A N 1
ATOM 775 C CA . ARG A 1 100 ? 13.284 -5.862 -7.553 1.00 94.12 100 ARG A CA 1
ATOM 776 C C . ARG A 1 100 ? 13.545 -6.070 -6.057 1.00 94.12 100 ARG A C 1
ATOM 778 O O . ARG A 1 100 ? 12.731 -6.673 -5.371 1.00 94.12 100 ARG A O 1
ATOM 785 N N . ALA A 1 101 ? 14.655 -5.536 -5.541 1.00 97.06 101 ALA A N 1
ATOM 786 C CA . ALA A 1 101 ? 14.980 -5.611 -4.118 1.00 97.06 101 ALA A CA 1
ATOM 787 C C . ALA A 1 101 ? 14.011 -4.770 -3.269 1.00 97.06 101 ALA A C 1
ATOM 789 O O . ALA A 1 101 ? 13.552 -5.226 -2.228 1.00 97.06 101 ALA A O 1
ATOM 790 N N . GLN A 1 102 ? 13.640 -3.578 -3.753 1.00 96.25 102 GLN A N 1
ATOM 791 C CA . GLN A 1 102 ? 12.635 -2.730 -3.103 1.00 96.25 102 GLN A CA 1
ATOM 792 C C . GLN A 1 102 ? 11.253 -3.393 -3.136 1.00 96.25 102 GLN A C 1
ATOM 794 O O . GLN A 1 102 ? 10.533 -3.353 -2.145 1.00 96.25 102 GLN A O 1
ATOM 799 N N . LEU A 1 103 ? 10.893 -4.044 -4.248 1.00 96.69 103 LEU A N 1
ATOM 800 C CA . LEU A 1 103 ? 9.638 -4.788 -4.354 1.00 96.69 103 LEU A CA 1
ATOM 801 C C . LEU A 1 103 ? 9.604 -5.964 -3.368 1.00 96.69 103 LEU A C 1
ATOM 803 O O . LEU A 1 103 ? 8.628 -6.126 -2.640 1.00 96.69 103 LEU A O 1
ATOM 807 N N . ALA A 1 104 ? 10.690 -6.737 -3.286 1.00 97.31 104 ALA A N 1
ATOM 808 C CA . ALA A 1 104 ? 10.814 -7.834 -2.330 1.00 97.31 104 ALA A CA 1
ATOM 809 C C . ALA A 1 104 ? 10.699 -7.350 -0.875 1.00 97.31 104 ALA A C 1
ATOM 811 O O . ALA A 1 104 ? 10.016 -7.984 -0.071 1.00 97.31 104 ALA A O 1
ATOM 812 N N . GLN A 1 105 ? 11.309 -6.206 -0.551 1.00 97.75 105 GLN A N 1
ATOM 813 C CA . GLN A 1 105 ? 11.186 -5.577 0.763 1.00 97.75 105 GLN A CA 1
ATOM 814 C C . GLN A 1 105 ? 9.742 -5.147 1.057 1.00 97.75 105 GLN A C 1
ATOM 816 O O . GLN A 1 105 ? 9.232 -5.411 2.145 1.00 97.75 105 GLN A O 1
ATOM 821 N N . ALA A 1 106 ? 9.055 -4.535 0.090 1.00 97.50 106 ALA A N 1
ATOM 822 C CA . ALA A 1 106 ? 7.656 -4.149 0.248 1.00 97.50 106 ALA A CA 1
ATOM 823 C C . ALA A 1 106 ? 6.746 -5.374 0.458 1.00 97.50 106 ALA A C 1
ATOM 825 O O . ALA A 1 106 ? 5.863 -5.355 1.315 1.00 97.50 106 ALA A O 1
ATOM 826 N N . HIS A 1 107 ? 6.993 -6.473 -0.262 1.00 98.38 107 HIS A N 1
ATOM 827 C CA . HIS A 1 107 ? 6.291 -7.744 -0.046 1.00 98.38 107 HIS A CA 1
ATOM 828 C C . HIS A 1 107 ? 6.564 -8.350 1.322 1.00 98.38 107 HIS A C 1
ATOM 830 O O . HIS A 1 107 ? 5.654 -8.925 1.912 1.00 98.38 107 HIS A O 1
ATOM 836 N N . GLU A 1 108 ? 7.775 -8.211 1.851 1.00 98.44 108 GLU A N 1
ATOM 837 C CA . GLU A 1 108 ? 8.081 -8.675 3.202 1.00 98.44 108 GLU A CA 1
ATOM 838 C C . GLU A 1 108 ? 7.287 -7.901 4.257 1.00 98.44 108 GLU A C 1
ATOM 840 O O . GLU A 1 108 ? 6.656 -8.494 5.131 1.00 98.44 108 GLU A O 1
ATOM 845 N N . VAL A 1 109 ? 7.205 -6.577 4.121 1.00 98.31 109 VAL A N 1
ATOM 846 C CA . VAL A 1 109 ? 6.336 -5.754 4.975 1.00 98.31 109 VAL A CA 1
ATOM 847 C C . VAL A 1 109 ? 4.876 -6.215 4.880 1.00 98.31 109 VAL A C 1
ATOM 849 O O . VAL A 1 109 ? 4.214 -6.383 5.905 1.00 98.31 109 VAL A O 1
ATOM 852 N N . LEU A 1 110 ? 4.379 -6.492 3.671 1.00 98.38 110 LEU A N 1
ATOM 853 C CA . LEU A 1 110 ? 3.022 -7.005 3.470 1.00 98.38 110 LEU A CA 1
ATOM 854 C C . LEU A 1 110 ? 2.804 -8.380 4.120 1.00 98.38 110 LEU A C 1
ATOM 856 O O . LEU A 1 110 ? 1.736 -8.602 4.688 1.00 98.38 110 LEU A O 1
ATOM 860 N N . ARG A 1 111 ? 3.792 -9.286 4.109 1.00 98.69 111 ARG A N 1
ATOM 861 C CA . ARG A 1 111 ? 3.697 -10.576 4.823 1.00 98.69 111 ARG A CA 1
ATOM 862 C C . ARG A 1 111 ? 3.519 -10.375 6.324 1.00 98.69 111 ARG A C 1
ATOM 864 O O . ARG A 1 111 ? 2.623 -10.976 6.914 1.00 98.69 111 ARG A O 1
ATOM 871 N N . ARG A 1 112 ? 4.296 -9.474 6.922 1.00 98.50 112 ARG A N 1
ATOM 872 C CA . ARG A 1 112 ? 4.206 -9.165 8.357 1.00 98.50 112 ARG A CA 1
ATOM 873 C C . ARG A 1 112 ? 2.863 -8.519 8.721 1.00 98.50 112 ARG A C 1
ATOM 875 O O . ARG A 1 112 ? 2.266 -8.864 9.741 1.00 98.50 112 ARG A O 1
ATOM 882 N N . ILE A 1 113 ? 2.329 -7.642 7.861 1.00 97.94 113 ILE A N 1
ATOM 883 C CA . ILE A 1 113 ? 0.972 -7.082 8.023 1.00 97.94 113 ILE A CA 1
ATOM 884 C C . ILE A 1 113 ? -0.083 -8.187 7.911 1.00 97.94 113 ILE A C 1
ATOM 886 O O . ILE A 1 113 ? -0.977 -8.277 8.749 1.00 97.94 113 ILE A O 1
ATOM 890 N N . ALA A 1 114 ? 0.017 -9.053 6.902 1.00 97.88 114 ALA A N 1
ATOM 891 C CA . ALA A 1 114 ? -0.891 -10.179 6.694 1.00 97.88 114 ALA A CA 1
ATOM 892 C C . ALA A 1 114 ? -0.942 -11.118 7.912 1.00 97.88 114 ALA A C 1
ATOM 894 O O . ALA A 1 114 ? -2.032 -11.516 8.344 1.00 97.88 114 ALA A O 1
ATOM 895 N N . ALA A 1 115 ? 0.223 -11.413 8.495 1.00 97.56 115 ALA A N 1
ATOM 896 C CA . ALA A 1 115 ? 0.375 -12.184 9.725 1.00 97.56 115 ALA A CA 1
ATOM 897 C C . ALA A 1 115 ? -0.125 -11.432 10.974 1.00 97.56 115 ALA A C 1
ATOM 899 O O . ALA A 1 115 ? -0.449 -12.052 11.984 1.00 97.56 115 ALA A O 1
ATOM 900 N N . GLY A 1 116 ? -0.286 -10.107 10.893 1.00 96.69 116 GLY A N 1
ATOM 901 C CA . GLY A 1 116 ? -0.662 -9.246 12.017 1.00 96.69 116 GLY A CA 1
ATOM 902 C C . GLY A 1 116 ? 0.465 -8.983 13.002 1.00 96.69 116 GLY A C 1
ATOM 903 O O . GLY A 1 116 ? 0.191 -8.535 14.109 1.00 96.69 116 GLY A O 1
ATOM 904 N N . GLU A 1 117 ? 1.704 -9.261 12.605 1.00 97.31 117 GLU A N 1
ATOM 905 C CA . GLU A 1 117 ? 2.904 -8.979 13.393 1.00 97.31 117 GLU A CA 1
ATOM 906 C C . GLU A 1 117 ? 3.154 -7.475 13.503 1.00 97.31 117 GLU A C 1
ATOM 908 O O . GLU A 1 117 ? 3.695 -6.997 14.497 1.00 97.31 117 GLU A O 1
ATOM 913 N N . ILE A 1 118 ? 2.756 -6.727 12.471 1.00 96.50 118 ILE A N 1
ATOM 914 C CA . ILE A 1 118 ? 2.825 -5.269 12.437 1.00 96.50 118 ILE A CA 1
ATOM 915 C C . ILE A 1 118 ? 1.516 -4.677 11.927 1.00 96.50 118 ILE A C 1
ATOM 917 O O . ILE A 1 118 ? 0.829 -5.246 11.074 1.00 96.50 118 ILE A O 1
ATOM 921 N N . ASN A 1 119 ? 1.190 -3.488 12.419 1.00 93.75 119 ASN A N 1
ATOM 922 C CA . ASN A 1 119 ? 0.146 -2.649 11.854 1.00 93.75 119 ASN A CA 1
ATOM 923 C C . ASN A 1 119 ? 0.767 -1.698 10.825 1.00 93.75 119 ASN A C 1
ATOM 925 O O . ASN A 1 119 ? 1.783 -1.065 11.104 1.00 93.75 119 ASN A O 1
ATOM 929 N N . ALA A 1 120 ? 0.130 -1.527 9.666 1.00 93.19 120 ALA A N 1
ATOM 930 C CA . ALA A 1 120 ? 0.591 -0.592 8.641 1.00 93.19 120 ALA A CA 1
ATOM 931 C C . ALA A 1 120 ? 0.799 0.833 9.185 1.00 93.19 120 ALA A C 1
ATOM 933 O O . ALA A 1 120 ? 1.718 1.524 8.757 1.00 93.19 120 ALA A O 1
ATOM 934 N N . ARG A 1 121 ? -0.004 1.264 10.168 1.00 93.62 121 ARG A N 1
ATOM 935 C CA . ARG A 1 121 ? 0.126 2.578 10.823 1.00 93.62 121 ARG A CA 1
ATOM 936 C C . ARG A 1 121 ? 1.404 2.738 11.656 1.00 93.62 121 ARG A C 1
ATOM 938 O O . ARG A 1 121 ? 1.778 3.864 11.945 1.00 93.62 121 ARG A O 1
ATOM 945 N N . GLN A 1 122 ? 2.044 1.639 12.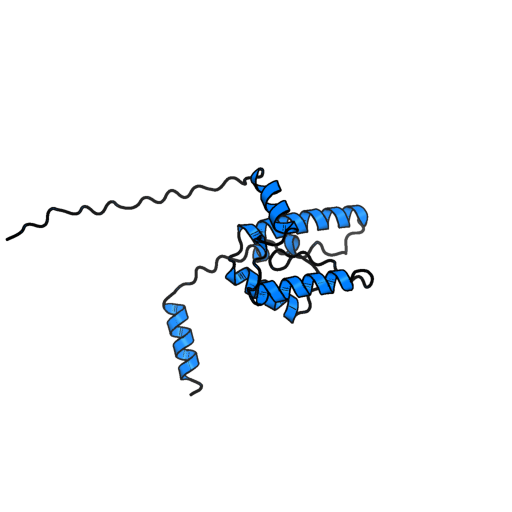057 1.00 91.75 122 GLN A N 1
ATOM 946 C CA . GLN A 1 122 ? 3.272 1.642 12.863 1.00 91.75 122 GLN A CA 1
ATOM 947 C C . GLN A 1 122 ? 4.542 1.727 12.012 1.00 91.75 122 GLN A C 1
ATOM 949 O O . GLN A 1 122 ? 5.629 1.890 12.561 1.00 91.75 122 GLN A O 1
ATOM 954 N N . LEU A 1 123 ? 4.430 1.593 10.688 1.00 94.19 123 LEU A N 1
ATOM 955 C CA . LEU A 1 123 ? 5.571 1.783 9.801 1.00 94.19 123 LEU A CA 1
ATOM 956 C C . LEU A 1 123 ? 6.040 3.243 9.885 1.00 94.19 123 LEU A C 1
ATOM 958 O O . LEU A 1 123 ? 5.184 4.127 9.778 1.00 94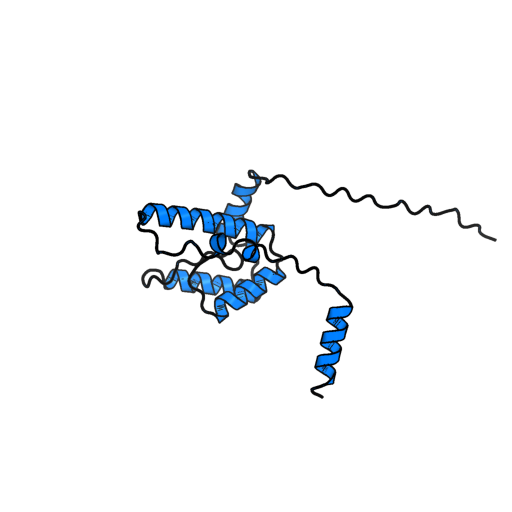.19 123 LEU A O 1
ATOM 962 N N . PRO A 1 124 ? 7.349 3.518 10.048 1.00 93.69 124 PRO A N 1
ATOM 963 C CA . PRO A 1 124 ? 7.860 4.882 10.205 1.00 93.69 124 PRO A CA 1
ATOM 964 C C . PRO A 1 124 ? 7.368 5.835 9.111 1.00 93.69 124 PRO A C 1
ATOM 966 O O . PRO A 1 124 ? 6.826 6.898 9.398 1.00 93.69 124 PRO A O 1
ATOM 969 N N . GLU A 1 125 ? 7.423 5.403 7.852 1.00 92.00 125 GLU A N 1
ATOM 970 C CA . GLU A 1 125 ? 6.980 6.194 6.706 1.00 92.00 125 GLU A CA 1
ATOM 971 C C . GLU A 1 125 ? 5.469 6.484 6.699 1.00 92.00 125 GLU A C 1
ATOM 973 O O . GLU A 1 125 ? 5.031 7.454 6.083 1.00 92.00 125 GLU A O 1
ATOM 978 N N . ASN A 1 126 ? 4.660 5.641 7.346 1.00 94.75 126 ASN A N 1
ATOM 979 C CA . ASN A 1 126 ? 3.218 5.842 7.481 1.00 94.75 126 ASN A CA 1
ATOM 980 C C . ASN A 1 126 ? 2.886 6.705 8.698 1.00 94.75 126 ASN A C 1
ATOM 982 O O . ASN A 1 126 ? 1.961 7.510 8.620 1.00 94.75 126 ASN A O 1
ATOM 986 N N . ALA A 1 127 ? 3.632 6.558 9.793 1.00 93.12 127 ALA A N 1
ATOM 987 C CA . ALA A 1 127 ? 3.506 7.411 10.967 1.00 93.12 127 ALA A CA 1
ATOM 988 C C . ALA A 1 127 ? 3.833 8.870 10.609 1.00 93.12 127 ALA A C 1
ATOM 990 O O . ALA A 1 127 ? 3.018 9.758 10.863 1.00 93.12 127 ALA A O 1
ATOM 991 N N . ASP A 1 128 ? 4.947 9.096 9.907 1.00 92.44 128 ASP A N 1
ATOM 992 C CA . ASP A 1 128 ? 5.343 10.418 9.410 1.00 92.44 128 ASP A CA 1
ATOM 993 C C . ASP A 1 128 ? 4.296 11.008 8.463 1.00 92.44 128 ASP A C 1
ATOM 995 O O . ASP A 1 128 ? 3.971 12.195 8.531 1.00 92.44 128 ASP A O 1
ATOM 999 N N . LEU A 1 129 ? 3.755 10.176 7.568 1.00 92.06 129 LEU A N 1
ATOM 1000 C CA . LEU A 1 129 ? 2.717 10.589 6.632 1.00 92.06 129 LEU A CA 1
ATOM 1001 C C . LEU A 1 129 ? 1.441 11.013 7.369 1.00 92.06 129 LEU A C 1
ATOM 1003 O O . LEU A 1 129 ? 0.899 12.080 7.093 1.00 92.06 129 LEU A O 1
ATOM 1007 N N . LEU A 1 130 ? 0.977 10.206 8.324 1.00 90.88 130 LEU A N 1
ATOM 1008 C CA . LEU A 1 130 ? -0.223 10.500 9.103 1.00 90.88 130 LEU A CA 1
ATOM 1009 C C . LEU A 1 130 ? -0.070 11.779 9.926 1.00 90.88 130 LEU A C 1
ATOM 1011 O O . LEU A 1 130 ? -0.989 12.597 9.887 1.00 90.88 130 LEU A O 1
ATOM 1015 N N . ALA A 1 131 ? 1.076 11.968 10.586 1.00 89.56 131 ALA A N 1
ATOM 1016 C CA . ALA A 1 131 ? 1.374 13.157 11.383 1.00 89.56 131 ALA A CA 1
ATOM 1017 C C . ALA A 1 131 ? 1.362 14.437 10.531 1.00 89.56 131 ALA A C 1
ATOM 1019 O O . ALA A 1 131 ? 0.778 15.452 10.911 1.00 89.56 131 ALA A O 1
ATOM 1020 N N . ARG A 1 132 ? 1.939 14.391 9.323 1.00 87.56 132 ARG A N 1
ATOM 1021 C CA . ARG A 1 132 ? 1.893 15.528 8.386 1.00 87.56 132 ARG A CA 1
ATOM 1022 C C . ARG A 1 132 ? 0.463 15.838 7.944 1.00 87.56 132 ARG A C 1
ATOM 1024 O O . ARG A 1 132 ? 0.088 17.002 7.861 1.00 87.56 132 ARG A O 1
ATOM 1031 N N . SER A 1 133 ? -0.344 14.808 7.705 1.00 82.62 133 SER A N 1
ATOM 1032 C CA . SER A 1 133 ? -1.720 14.949 7.220 1.00 82.62 133 SER A CA 1
ATOM 1033 C C . SER A 1 133 ? -2.755 15.249 8.310 1.00 82.62 133 SER A C 1
ATOM 1035 O O . SER A 1 133 ? -3.940 15.377 7.995 1.00 82.62 133 SER A O 1
ATOM 1037 N N . GLU A 1 134 ? -2.401 15.273 9.599 1.00 74.50 134 GLU A N 1
ATOM 1038 C CA . GLU A 1 134 ? -3.330 15.634 10.693 1.00 74.50 134 GLU A CA 1
ATOM 1039 C C . GLU A 1 134 ? -3.849 17.070 10.556 1.00 74.50 134 GLU A C 1
ATOM 1041 O O . GLU A 1 134 ? -5.015 17.329 10.838 1.00 74.50 134 GLU A O 1
ATOM 1046 N N . HIS A 1 135 ? -3.023 17.962 10.012 1.00 61.09 135 HIS A N 1
ATOM 1047 C CA . HIS A 1 135 ? -3.362 19.362 9.752 1.00 61.09 135 HIS A CA 1
ATOM 1048 C C . HIS A 1 135 ? -4.297 19.548 8.544 1.00 61.09 135 HIS A C 1
ATOM 1050 O O . HIS A 1 135 ? -4.942 20.583 8.419 1.00 61.09 135 HIS A O 1
ATOM 1056 N N . ASP A 1 136 ? -4.419 18.525 7.694 1.00 62.19 136 ASP A N 1
ATOM 1057 C CA . ASP A 1 136 ? -5.237 18.503 6.472 1.00 62.19 136 ASP A CA 1
ATOM 1058 C C . ASP A 1 136 ? -6.648 17.940 6.73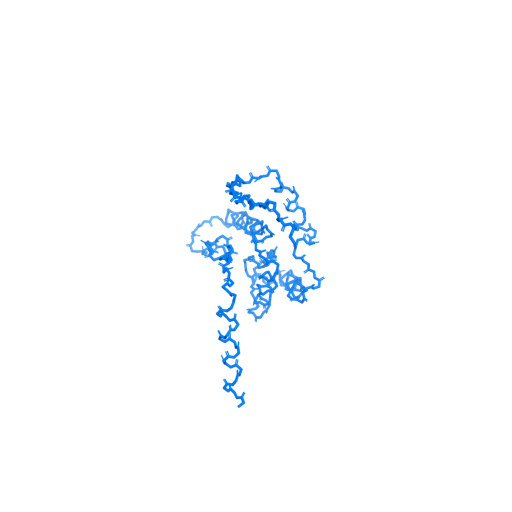7 1.00 62.19 136 ASP A C 1
ATOM 1060 O O . ASP A 1 136 ? -7.244 17.246 5.905 1.00 62.19 136 ASP A O 1
ATOM 1064 N N . ALA A 1 137 ? -7.170 18.153 7.950 1.00 54.62 137 ALA A N 1
ATOM 1065 C CA . ALA A 1 137 ? -8.423 17.572 8.416 1.00 54.62 137 ALA A CA 1
ATOM 1066 C C . ALA A 1 137 ? -9.577 17.877 7.444 1.00 54.62 137 ALA A C 1
ATOM 1068 O O . ALA A 1 137 ? -10.111 18.981 7.370 1.00 54.62 137 ALA A O 1
ATOM 1069 N N . THR A 1 138 ? -9.970 16.848 6.696 1.00 54.19 138 THR A N 1
ATOM 1070 C CA . THR A 1 138 ? -11.144 16.856 5.827 1.00 54.19 138 THR A CA 1
ATOM 1071 C C . THR A 1 138 ? -12.373 17.086 6.712 1.00 54.19 138 THR A C 1
ATOM 1073 O O . THR A 1 138 ? -12.469 16.423 7.750 1.00 54.19 138 THR A O 1
ATOM 1076 N N . PRO A 1 139 ? -13.314 17.977 6.350 1.00 49.19 139 PRO A N 1
ATOM 1077 C CA . PRO A 1 139 ? -14.490 18.240 7.170 1.00 49.19 139 PRO A CA 1
ATOM 1078 C C . PRO A 1 139 ? -15.248 16.935 7.427 1.00 49.19 139 PRO A C 1
ATOM 1080 O O . PRO A 1 139 ? -15.750 16.286 6.509 1.00 49.19 139 PRO A O 1
ATOM 1083 N N . VAL A 1 140 ? -15.287 16.523 8.693 1.00 53.34 140 VAL A N 1
ATOM 1084 C CA . VAL A 1 140 ? -16.051 15.360 9.136 1.00 53.34 140 VAL A CA 1
ATOM 1085 C C . VAL A 1 140 ? -17.506 15.797 9.225 1.00 53.34 140 VAL A C 1
ATOM 1087 O O . VAL A 1 140 ? -17.841 16.683 10.008 1.00 53.34 140 VAL A O 1
ATOM 1090 N N . THR A 1 141 ? -18.385 15.188 8.430 1.00 53.78 141 THR A N 1
ATOM 1091 C CA . THR A 1 141 ? -19.831 15.351 8.600 1.00 53.78 141 THR A CA 1
ATOM 1092 C C . THR A 1 141 ? -20.206 14.793 9.972 1.00 53.78 141 THR A C 1
ATOM 1094 O O . THR A 1 141 ? -20.206 13.579 10.177 1.00 53.78 141 THR A O 1
ATOM 1097 N N . ALA A 1 142 ? -20.452 15.675 10.939 1.00 53.25 142 ALA A N 1
ATOM 1098 C CA . ALA A 1 142 ? -20.848 15.279 12.281 1.00 53.25 142 ALA A CA 1
ATOM 1099 C C . ALA A 1 142 ? -22.235 14.624 12.224 1.00 53.25 142 ALA A C 1
ATOM 1101 O O . ALA A 1 142 ? -23.220 15.262 11.856 1.00 53.25 142 ALA A O 1
ATOM 1102 N N . LEU A 1 143 ? -22.310 13.341 12.578 1.00 61.53 143 LEU A N 1
ATOM 1103 C CA . LEU A 1 143 ? -23.581 12.651 12.758 1.00 61.53 143 LEU A CA 1
ATOM 1104 C C . LEU A 1 143 ? -24.046 12.889 14.200 1.00 61.53 143 LEU A C 1
ATOM 1106 O O . LEU A 1 143 ? -23.447 12.365 15.139 1.00 61.53 143 LEU A O 1
ATOM 1110 N N . VAL A 1 144 ? -25.096 13.688 14.385 1.00 69.50 144 VAL A N 1
ATOM 1111 C CA . VAL A 1 144 ? -25.744 13.852 15.693 1.00 69.50 144 VAL A CA 1
ATOM 1112 C C . VAL A 1 144 ? -26.653 12.647 15.922 1.00 69.50 144 VAL A C 1
ATOM 1114 O O . VAL A 1 144 ? -27.643 12.463 15.217 1.00 69.50 144 VAL A O 1
ATOM 1117 N N . VAL A 1 145 ? -26.307 11.807 16.896 1.00 65.88 145 VAL A N 1
ATOM 1118 C CA . VAL A 1 145 ? -27.160 10.700 17.346 1.00 65.88 145 VAL A CA 1
ATOM 1119 C C . VAL A 1 145 ? -27.915 11.162 18.587 1.00 65.88 145 VAL A C 1
ATOM 1121 O O . VAL A 1 145 ? -27.317 11.358 19.643 1.00 65.88 145 VAL A O 1
ATOM 1124 N N . HIS A 1 146 ? -29.232 11.326 18.475 1.00 66.88 146 HIS A N 1
ATOM 1125 C CA . HIS A 1 146 ? -30.092 11.550 19.634 1.00 66.88 146 HIS A CA 1
ATOM 1126 C C . HIS A 1 146 ? -30.419 10.203 20.286 1.00 66.88 146 HIS A C 1
ATOM 1128 O O . HIS A 1 146 ? -31.130 9.386 19.700 1.00 66.88 146 HIS A O 1
ATOM 1134 N N . LEU A 1 147 ? -29.899 9.962 21.493 1.00 62.91 147 LEU A N 1
ATOM 1135 C CA . LEU A 1 147 ? -30.367 8.849 22.318 1.00 62.91 147 LEU A CA 1
ATOM 1136 C C . LEU A 1 147 ? -31.707 9.228 22.967 1.00 62.91 147 LEU A C 1
ATOM 1138 O O . LEU A 1 147 ? -31.785 10.283 23.601 1.00 62.91 147 LEU A O 1
ATOM 1142 N N . PRO A 1 148 ? -32.745 8.380 22.876 1.00 62.72 148 PRO A N 1
ATOM 1143 C CA . PRO A 1 148 ? -33.935 8.554 23.689 1.00 62.72 148 PRO A CA 1
ATOM 1144 C C . PRO A 1 148 ? -33.581 8.270 25.153 1.00 62.72 148 PRO A C 1
ATOM 1146 O O . PRO A 1 148 ? -33.154 7.170 25.506 1.00 62.72 148 PRO A O 1
ATOM 1149 N N . SER A 1 149 ? -33.752 9.272 26.013 1.00 60.53 149 SER A N 1
ATOM 1150 C CA . SER A 1 149 ? -33.658 9.107 27.462 1.00 60.53 149 SER A CA 1
ATOM 1151 C C . SER A 1 149 ? -34.743 8.133 27.916 1.00 60.53 149 SER A C 1
ATOM 1153 O O . SER A 1 149 ? -35.927 8.463 27.886 1.00 60.53 149 SER A O 1
ATOM 1155 N N . ALA A 1 150 ? -34.362 6.923 28.325 1.00 60.72 150 ALA A N 1
ATOM 1156 C CA . ALA A 1 150 ? -35.298 5.999 28.947 1.00 60.72 150 ALA A CA 1
ATOM 1157 C C . ALA A 1 150 ? -35.802 6.625 30.256 1.00 60.72 150 ALA A C 1
ATOM 1159 O O . ALA A 1 150 ? -35.038 6.800 31.207 1.00 60.72 150 ALA A O 1
ATOM 1160 N N . HIS A 1 151 ? -37.085 6.988 30.307 1.00 54.78 151 HIS A N 1
ATOM 1161 C CA . HIS A 1 151 ? -37.741 7.358 31.554 1.00 54.78 151 HIS A CA 1
ATOM 1162 C C . HIS A 1 151 ? -37.826 6.122 32.451 1.00 54.78 151 HIS A C 1
ATOM 1164 O O . HIS A 1 151 ? -38.729 5.297 32.328 1.00 54.78 151 HIS A O 1
ATOM 1170 N N . VAL A 1 152 ? -36.868 5.996 33.368 1.00 58.25 152 VAL A N 1
ATOM 1171 C CA . VAL A 1 152 ? -36.992 5.107 34.521 1.00 58.25 152 VAL A CA 1
ATOM 1172 C C . VAL A 1 152 ? -38.025 5.739 35.451 1.00 58.25 152 VAL A C 1
ATOM 1174 O O . VAL A 1 152 ? -37.713 6.636 36.231 1.00 58.25 152 VAL A O 1
ATOM 1177 N N . GLY A 1 153 ? -39.281 5.313 35.319 1.00 60.06 153 GLY A N 1
ATOM 1178 C CA . GLY A 1 153 ? -40.319 5.617 36.300 1.00 60.06 153 GLY A CA 1
ATOM 1179 C C . GLY A 1 153 ? -39.990 4.964 37.652 1.00 60.06 153 GLY A C 1
ATOM 1180 O O . GLY A 1 153 ? -39.340 3.911 37.678 1.00 60.06 153 GLY A O 1
ATOM 1181 N N . PRO A 1 154 ? -40.404 5.563 38.783 1.00 57.97 154 PRO A N 1
ATOM 1182 C CA . PRO A 1 154 ? -40.125 5.012 40.103 1.00 57.97 154 PRO A CA 1
ATOM 1183 C C . PRO A 1 154 ? -40.770 3.627 40.238 1.00 57.97 154 PRO A C 1
ATOM 1185 O O . PRO A 1 154 ? -41.976 3.463 40.060 1.00 57.97 154 PRO A O 1
ATOM 1188 N N . ARG A 1 155 ? -39.956 2.610 40.544 1.00 57.56 155 ARG A N 1
ATOM 1189 C CA . ARG A 1 155 ? -40.451 1.275 40.896 1.00 57.56 155 ARG A CA 1
ATOM 1190 C C . ARG A 1 155 ? -41.108 1.380 42.269 1.00 57.56 155 ARG A C 1
ATOM 1192 O O . ARG A 1 155 ? -40.421 1.601 43.261 1.00 57.56 155 ARG A O 1
ATOM 1199 N N . SER A 1 156 ? -42.430 1.242 42.306 1.00 56.16 156 SER A N 1
ATOM 1200 C CA . SER A 1 156 ? -43.182 1.093 43.550 1.00 56.16 156 SER A CA 1
ATOM 1201 C C . SER A 1 156 ? -42.774 -0.225 44.208 1.00 56.16 156 SER A C 1
ATOM 1203 O O . SER A 1 156 ? -42.938 -1.285 43.605 1.00 56.16 156 SER A O 1
ATOM 1205 N N . ALA A 1 157 ? -42.214 -0.158 45.414 1.00 48.97 157 ALA A N 1
ATOM 1206 C CA . ALA A 1 157 ? -42.089 -1.315 46.290 1.00 48.97 157 ALA A CA 1
ATOM 1207 C C . ALA A 1 157 ? -43.440 -1.500 46.995 1.00 48.97 157 ALA A C 1
ATOM 1209 O O . ALA A 1 157 ? -43.897 -0.586 47.682 1.00 48.97 157 ALA A O 1
ATOM 1210 N N . ALA A 1 158 ? -44.084 -2.639 46.757 1.00 50.50 158 ALA A N 1
ATOM 1211 C CA . ALA A 1 158 ? -45.247 -3.124 47.491 1.00 50.50 158 ALA A CA 1
ATOM 1212 C C . ALA A 1 158 ? -44.890 -4.485 48.090 1.00 50.50 158 ALA A C 1
ATOM 1214 O O . ALA A 1 158 ? -44.142 -5.227 47.407 1.00 50.50 158 ALA A O 1
#

Secondary structure (DSSP, 8-state):
-HHHHHHHHHHHHHH--------HHHH-HHHHH---TTS---HHHHHHHHHHHHHHHHHHHHHHS-HHHHHHHHHHHHHHT--SSEETTEEP--S-GGGHHHHHHHHHHHHHHHHTSS-GGGSHHHHHHHHHGGGG----------------------

InterPro domains:
  IPR003482 Transcription factor WhiB [MF_01479] (21-108)
  IPR034768 WhiB-like iron-sulfur binding domain [PF02467] (28-102)
  IPR034768 WhiB-like iron-sulfur binding domain [PS51674] (24-97)

Organism: NCBI:txid2341086